Protein AF-A0A969GPF5-F1 (afdb_monomer_lite)

Structure (mmCIF, N/CA/C/O backbone):
data_AF-A0A969GPF5-F1
#
_entry.id   AF-A0A969GPF5-F1
#
loop_
_atom_site.group_PDB
_atom_site.id
_atom_site.type_symbol
_atom_site.label_atom_id
_atom_site.label_alt_id
_atom_site.label_comp_id
_atom_site.label_asym_id
_atom_site.label_entity_id
_atom_site.label_seq_id
_atom_site.pdbx_PDB_ins_code
_atom_site.Cartn_x
_atom_site.Cartn_y
_atom_site.Cartn_z
_atom_site.occupancy
_atom_site.B_iso_or_equiv
_atom_site.auth_seq_id
_atom_site.auth_comp_id
_atom_site.auth_asym_id
_atom_site.auth_atom_id
_atom_site.pdbx_PDB_model_num
ATOM 1 N N . MET A 1 1 ? 2.629 -4.998 2.693 1.00 91.50 1 MET A N 1
ATOM 2 C CA . MET A 1 1 ? 3.017 -3.727 2.027 1.00 91.50 1 MET A CA 1
ATOM 3 C C . MET A 1 1 ? 2.259 -2.588 2.692 1.00 91.50 1 MET A C 1
ATOM 5 O O . MET A 1 1 ? 1.110 -2.806 3.043 1.00 91.50 1 MET A O 1
ATOM 9 N N . THR A 1 2 ? 2.842 -1.399 2.857 1.00 94.94 2 THR A N 1
ATOM 10 C CA . THR A 1 2 ? 2.143 -0.256 3.476 1.00 94.94 2 THR A CA 1
ATOM 11 C C . THR A 1 2 ? 2.181 0.954 2.555 1.00 94.94 2 THR A C 1
ATOM 13 O O . THR A 1 2 ? 3.255 1.373 2.130 1.00 94.94 2 THR A O 1
ATOM 16 N N . LEU A 1 3 ? 1.011 1.522 2.271 1.00 93.25 3 LEU A N 1
ATOM 17 C CA . LEU A 1 3 ? 0.838 2.730 1.472 1.00 93.25 3 LEU A CA 1
ATOM 18 C C . LEU A 1 3 ? 0.403 3.872 2.388 1.00 93.25 3 LEU A C 1
ATOM 20 O O . LEU A 1 3 ? -0.536 3.717 3.166 1.00 93.25 3 LEU A O 1
ATOM 24 N N . LYS A 1 4 ? 1.073 5.021 2.287 1.00 92.94 4 LYS A N 1
ATOM 25 C CA . LYS A 1 4 ? 0.713 6.242 3.016 1.00 92.94 4 LYS A CA 1
ATOM 26 C C . LYS A 1 4 ? 0.394 7.343 2.022 1.00 92.94 4 LYS A C 1
ATOM 28 O O . LYS A 1 4 ? 1.148 7.538 1.070 1.00 92.94 4 LYS A O 1
ATOM 33 N N . ARG A 1 5 ? -0.697 8.068 2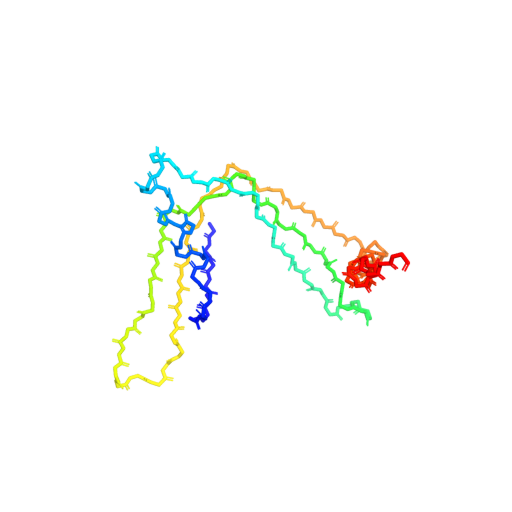.250 1.00 90.88 5 ARG A N 1
ATOM 34 C CA . ARG A 1 5 ? -1.066 9.230 1.435 1.00 90.88 5 ARG A CA 1
ATOM 35 C C . ARG A 1 5 ? -1.668 10.332 2.289 1.00 90.88 5 ARG A C 1
ATOM 37 O O . ARG A 1 5 ? -2.219 10.064 3.352 1.00 90.88 5 ARG A O 1
ATOM 44 N N . GLY A 1 6 ? -1.619 11.557 1.776 1.00 89.94 6 GLY A N 1
ATOM 45 C CA . GLY A 1 6 ? -2.409 12.648 2.330 1.00 89.94 6 GLY A CA 1
ATOM 46 C C . GLY A 1 6 ? -3.904 12.351 2.213 1.00 89.94 6 GLY A C 1
ATOM 47 O O . GLY A 1 6 ? -4.353 11.703 1.254 1.00 89.94 6 GLY A O 1
ATOM 48 N N . LEU A 1 7 ? -4.673 12.837 3.183 1.00 86.06 7 LEU A N 1
ATOM 49 C CA . LEU A 1 7 ? -6.123 12.809 3.118 1.00 86.06 7 LEU A CA 1
ATOM 50 C C . LEU A 1 7 ? -6.565 13.559 1.854 1.00 86.06 7 LEU A C 1
ATOM 52 O O . LEU A 1 7 ? -6.160 14.693 1.609 1.00 86.06 7 LEU A O 1
ATOM 56 N N . ALA A 1 8 ? -7.382 12.904 1.037 1.00 82.56 8 ALA A N 1
ATOM 57 C CA . ALA A 1 8 ? -7.947 13.490 -0.173 1.00 82.56 8 ALA A CA 1
ATOM 58 C C . ALA A 1 8 ? -9.456 13.256 -0.188 1.00 82.56 8 ALA A C 1
ATOM 60 O O . ALA A 1 8 ? -9.951 12.385 0.524 1.00 82.56 8 ALA A O 1
ATOM 61 N N . PHE A 1 9 ? -10.176 13.968 -1.055 1.00 80.75 9 PHE A N 1
ATOM 62 C CA . PHE A 1 9 ? -11.634 13.841 -1.180 1.00 80.75 9 PHE A CA 1
ATOM 63 C C . PHE A 1 9 ? -12.104 12.435 -1.596 1.00 80.75 9 PHE A C 1
ATOM 65 O O . PHE A 1 9 ? -13.259 12.073 -1.380 1.00 80.75 9 PHE A O 1
ATOM 72 N N . SER A 1 10 ? -11.217 11.621 -2.178 1.00 84.31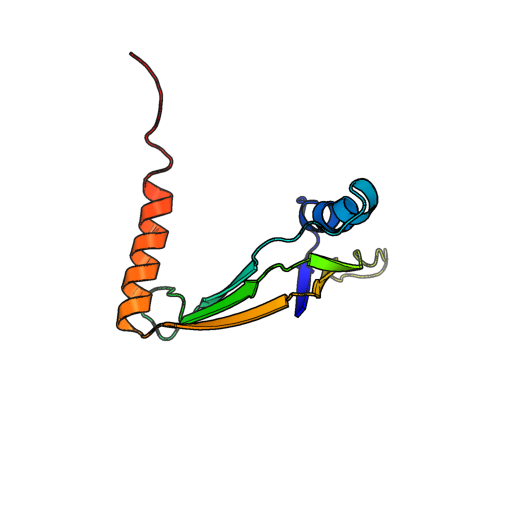 10 SER A N 1
ATOM 73 C CA . SER A 1 10 ? -11.519 10.228 -2.507 1.00 84.31 10 SER A CA 1
ATOM 74 C C . SER A 1 10 ? -11.521 9.344 -1.256 1.00 84.31 10 SER A C 1
ATOM 76 O O . SER A 1 10 ? -10.501 9.189 -0.580 1.00 84.31 10 SER A O 1
ATOM 78 N N . SER A 1 11 ? -12.662 8.696 -1.017 1.00 86.31 11 SER A N 1
ATOM 79 C CA . SER A 1 11 ? -12.879 7.666 0.011 1.00 86.31 11 SER A CA 1
ATOM 80 C C . SER A 1 11 ? -12.651 6.242 -0.509 1.00 86.31 11 SER A C 1
ATOM 82 O O . SER A 1 11 ? -13.056 5.272 0.120 1.00 86.31 11 SER A O 1
ATOM 84 N N . THR A 1 12 ? -12.024 6.085 -1.677 1.00 87.94 12 THR A N 1
ATOM 85 C CA . THR A 1 12 ? -11.916 4.775 -2.344 1.00 87.94 12 THR A CA 1
ATOM 86 C C . THR A 1 12 ? -11.131 3.759 -1.511 1.00 87.94 12 THR A C 1
ATOM 88 O O . THR A 1 12 ? -11.564 2.619 -1.389 1.00 87.94 12 THR A O 1
ATOM 91 N N . LEU A 1 13 ? -10.018 4.163 -0.884 1.00 85.94 13 LEU A N 1
ATOM 92 C CA . LEU A 1 13 ? -9.195 3.247 -0.081 1.00 85.94 13 LEU A CA 1
ATOM 93 C C . LEU A 1 13 ? -9.878 2.822 1.226 1.00 85.94 13 LEU A C 1
ATOM 95 O O . LEU A 1 13 ? -9.797 1.656 1.602 1.00 85.94 13 LEU A O 1
ATOM 99 N N . SER A 1 14 ? -10.581 3.740 1.898 1.00 87.69 14 SER A N 1
ATOM 100 C CA . SER A 1 14 ? -11.328 3.410 3.116 1.00 87.69 14 SER A CA 1
ATOM 101 C C . SER A 1 14 ? -12.540 2.533 2.808 1.00 87.69 14 SER A C 1
ATOM 103 O O . SER A 1 14 ? -12.775 1.556 3.511 1.00 87.69 14 SER A O 1
ATOM 105 N N . LYS A 1 15 ? -13.254 2.809 1.710 1.00 89.75 15 LYS A N 1
ATOM 106 C CA . LYS A 1 15 ? -14.340 1.950 1.217 1.00 89.75 15 LYS A CA 1
ATOM 107 C C . LYS A 1 15 ? -13.849 0.560 0.837 1.00 89.75 15 LYS A C 1
ATOM 109 O O . LYS A 1 15 ? -14.517 -0.412 1.153 1.00 89.75 15 LYS A O 1
ATOM 114 N N . TRP A 1 16 ? -12.686 0.453 0.196 1.00 90.00 16 TRP A N 1
ATOM 115 C CA . TRP A 1 16 ? -12.097 -0.846 -0.120 1.00 90.00 16 TRP A CA 1
ATOM 116 C C . TRP A 1 16 ? -11.830 -1.667 1.148 1.00 90.00 16 TRP A C 1
ATOM 118 O O . TRP A 1 16 ? -12.183 -2.841 1.191 1.00 90.00 16 TRP A O 1
ATOM 128 N N . PHE A 1 17 ? -11.287 -1.045 2.199 1.00 90.19 17 PHE A N 1
ATOM 129 C CA . PHE A 1 17 ? -11.123 -1.709 3.494 1.00 90.19 17 PHE A CA 1
ATOM 130 C C . PHE A 1 17 ? -12.463 -2.100 4.134 1.00 90.19 17 PHE A C 1
ATOM 132 O O . PHE A 1 17 ? -12.610 -3.219 4.612 1.00 90.19 17 PHE A O 1
ATOM 139 N N . MET A 1 18 ? -13.461 -1.216 4.101 1.00 89.00 18 MET A N 1
ATOM 140 C CA . MET A 1 18 ? -14.785 -1.478 4.681 1.00 89.00 18 MET A CA 1
ATOM 141 C C . MET A 1 18 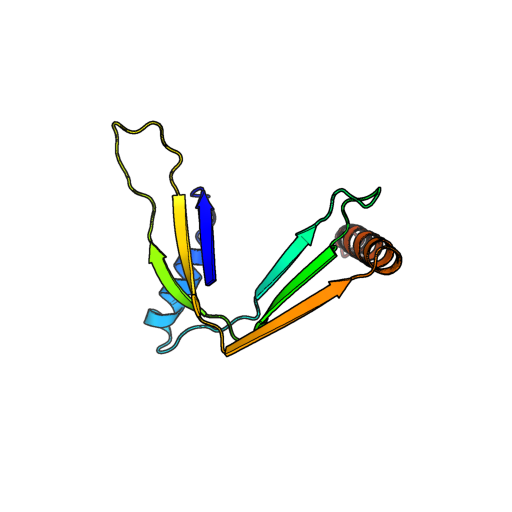? -15.592 -2.542 3.925 1.00 89.00 18 MET A C 1
ATOM 143 O O . MET A 1 18 ? -16.401 -3.232 4.538 1.00 89.00 18 MET A O 1
ATOM 147 N N . ALA A 1 19 ? -15.346 -2.722 2.625 1.00 85.62 19 ALA A N 1
ATOM 148 C CA . ALA A 1 19 ? -16.046 -3.710 1.808 1.00 85.62 19 ALA A CA 1
ATOM 149 C C . ALA A 1 19 ? -15.853 -5.155 2.308 1.00 85.62 19 ALA A C 1
ATOM 151 O O . ALA A 1 19 ? -16.717 -5.991 2.053 1.00 85.62 19 ALA A O 1
ATOM 152 N N . ASP A 1 20 ? -14.763 -5.449 3.027 1.00 74.44 20 ASP A N 1
ATOM 153 C CA . ASP A 1 20 ? -14.539 -6.745 3.688 1.00 74.44 20 ASP A CA 1
ATOM 154 C C . ASP A 1 20 ? -15.615 -7.038 4.747 1.00 74.44 20 ASP A C 1
ATOM 156 O O . ASP A 1 20 ? -16.251 -8.095 4.737 1.00 74.44 20 ASP A O 1
ATOM 160 N N . ALA A 1 21 ? -15.889 -6.051 5.606 1.00 68.38 21 ALA A N 1
ATOM 161 C CA . ALA A 1 21 ? -16.876 -6.163 6.676 1.00 68.38 21 ALA A CA 1
ATOM 162 C C . ALA A 1 21 ? -18.312 -6.316 6.145 1.00 68.38 21 ALA A C 1
ATOM 164 O O . ALA A 1 21 ? -19.136 -6.968 6.782 1.00 68.38 21 ALA A O 1
ATOM 165 N N . GLU A 1 22 ? -18.611 -5.731 4.982 1.00 74.19 22 GLU A N 1
ATOM 166 C CA . GLU A 1 22 ? -19.946 -5.772 4.375 1.00 74.19 22 GLU A CA 1
ATOM 167 C C . GLU A 1 22 ? -20.211 -7.062 3.581 1.00 74.19 22 GLU A C 1
ATOM 169 O O . GLU A 1 22 ? -21.347 -7.530 3.549 1.00 74.19 22 GLU A O 1
ATOM 174 N N . ASN A 1 23 ? -19.185 -7.656 2.959 1.00 73.81 23 ASN A N 1
ATOM 175 C CA . ASN A 1 23 ? -19.349 -8.782 2.026 1.00 73.81 23 ASN A CA 1
ATOM 176 C C . ASN A 1 23 ? -18.903 -10.144 2.584 1.00 73.81 23 ASN A C 1
ATOM 178 O O . ASN A 1 23 ? -18.975 -11.149 1.875 1.00 73.81 23 ASN A O 1
ATOM 182 N N . GLY A 1 24 ? -18.456 -10.203 3.843 1.00 71.94 24 GLY A N 1
ATOM 183 C CA . GLY A 1 24 ? -18.041 -11.452 4.491 1.00 71.94 24 GLY A CA 1
ATOM 184 C C . GLY A 1 24 ? -16.697 -11.995 3.993 1.00 71.94 24 GLY A C 1
ATOM 185 O O . GLY A 1 24 ? -16.445 -13.196 4.101 1.00 71.94 24 GLY A O 1
ATOM 186 N N . GLY A 1 25 ? -15.845 -11.132 3.434 1.00 75.94 25 GLY A N 1
ATOM 187 C CA . GLY A 1 25 ? -14.518 -11.498 2.953 1.00 75.94 25 GLY A CA 1
ATOM 188 C C . GLY A 1 25 ? -13.829 -10.389 2.158 1.00 75.94 25 GLY A C 1
ATOM 189 O O . GLY A 1 25 ? -14.475 -9.574 1.492 1.00 75.94 25 GLY A O 1
ATOM 190 N N . ALA A 1 26 ? -12.495 -10.372 2.221 1.00 80.88 26 ALA A N 1
ATOM 191 C CA . ALA A 1 26 ? -11.731 -9.216 1.780 1.00 80.88 26 ALA A CA 1
ATOM 192 C C . ALA A 1 26 ? -11.717 -9.140 0.255 1.00 80.88 26 ALA A C 1
ATOM 194 O O . ALA A 1 26 ? -11.240 -10.057 -0.419 1.00 80.88 26 ALA A O 1
ATOM 195 N N . ALA A 1 27 ? -12.218 -8.032 -0.295 1.00 88.19 27 ALA A N 1
ATOM 196 C CA . ALA A 1 27 ? -12.178 -7.788 -1.729 1.00 88.19 27 ALA A CA 1
ATOM 197 C C . ALA A 1 27 ? -10.716 -7.738 -2.198 1.00 88.19 27 ALA A C 1
ATOM 199 O O . ALA A 1 27 ? -9.967 -6.829 -1.828 1.00 88.19 27 ALA A O 1
ATOM 200 N N . LYS A 1 28 ? -10.304 -8.726 -2.996 1.00 92.12 28 LYS A N 1
ATOM 201 C CA . LYS A 1 28 ? -8.933 -8.843 -3.498 1.00 92.12 28 LYS A CA 1
ATOM 202 C C . LYS A 1 28 ? -8.808 -8.198 -4.876 1.00 92.12 28 LYS A C 1
ATOM 204 O O . LYS A 1 28 ? -9.591 -8.505 -5.771 1.00 92.12 28 LYS A O 1
ATOM 209 N N . TYR A 1 29 ? -7.790 -7.363 -5.063 1.00 91.94 29 TYR A N 1
ATOM 210 C CA . TYR A 1 29 ? -7.476 -6.737 -6.347 1.00 91.94 29 TYR A CA 1
ATOM 211 C C . TYR A 1 29 ? -5.992 -6.889 -6.693 1.00 91.94 29 TYR A C 1
ATOM 213 O O . TYR A 1 29 ? -5.143 -6.854 -5.799 1.00 91.94 29 TYR A O 1
ATOM 221 N N . PRO A 1 30 ? -5.639 -7.017 -7.983 1.00 94.25 30 PRO A N 1
ATOM 222 C CA . PRO A 1 30 ? -4.256 -6.859 -8.406 1.00 94.25 30 PRO A CA 1
ATOM 223 C C . PRO A 1 30 ? -3.823 -5.399 -8.214 1.00 94.25 30 PRO A C 1
ATOM 225 O O . PRO A 1 30 ? -4.512 -4.474 -8.647 1.00 94.25 30 PRO A O 1
ATOM 228 N N . VAL A 1 31 ? -2.670 -5.179 -7.581 1.00 94.38 31 VAL A N 1
ATOM 229 C CA . VAL A 1 31 ? -2.100 -3.837 -7.379 1.00 94.38 31 VAL A CA 1
ATOM 230 C C . VAL A 1 31 ? -0.750 -3.760 -8.068 1.00 94.38 31 VAL A C 1
ATOM 232 O O . VAL A 1 31 ? 0.117 -4.589 -7.826 1.00 94.38 31 VAL A O 1
ATOM 235 N N . THR A 1 32 ? -0.554 -2.743 -8.903 1.00 95.38 32 THR A N 1
ATOM 236 C CA . THR A 1 32 ? 0.728 -2.502 -9.573 1.00 95.38 32 THR A CA 1
ATOM 237 C C . THR A 1 32 ? 1.333 -1.194 -9.090 1.00 95.38 32 THR A C 1
ATOM 239 O O . THR A 1 32 ? 0.702 -0.142 -9.175 1.00 95.38 32 THR A O 1
ATOM 242 N N . ILE A 1 33 ? 2.569 -1.256 -8.601 1.00 93.75 33 ILE A N 1
ATOM 243 C CA . ILE A 1 33 ? 3.366 -0.083 -8.242 1.00 93.75 33 ILE A CA 1
ATOM 244 C C . ILE A 1 33 ? 4.399 0.124 -9.343 1.00 93.75 33 ILE A C 1
ATOM 246 O O . ILE A 1 33 ? 5.211 -0.758 -9.616 1.00 93.75 33 ILE A O 1
ATOM 250 N N . MET A 1 34 ? 4.369 1.298 -9.968 1.00 93.06 34 MET A N 1
ATOM 251 C CA . MET A 1 34 ? 5.289 1.664 -11.042 1.00 93.06 34 MET A CA 1
ATOM 252 C C . MET A 1 34 ? 6.371 2.590 -10.502 1.00 93.06 34 MET A C 1
ATOM 254 O O . MET A 1 34 ? 6.079 3.667 -9.981 1.00 93.06 34 MET A O 1
ATOM 258 N N . GLN A 1 35 ? 7.626 2.186 -10.653 1.00 90.00 35 GLN A N 1
ATOM 259 C CA . GLN A 1 35 ? 8.774 3.027 -10.360 1.00 90.00 35 GLN A CA 1
ATOM 260 C C . GLN A 1 35 ? 9.268 3.668 -11.653 1.00 90.00 35 GLN A C 1
ATOM 262 O O . GLN A 1 35 ? 9.721 2.980 -12.568 1.00 90.00 35 GLN A O 1
ATOM 267 N N . TYR A 1 36 ? 9.234 4.994 -11.696 1.00 87.94 36 TYR A N 1
ATOM 268 C CA . TYR A 1 36 ? 9.794 5.780 -12.789 1.00 87.94 36 TYR A CA 1
ATOM 269 C C . TYR A 1 36 ? 11.270 6.091 -12.536 1.00 87.94 36 TYR A C 1
ATOM 271 O O . TYR A 1 36 ? 11.707 6.182 -11.387 1.00 87.94 36 TYR A O 1
ATOM 279 N N . SER A 1 37 ? 12.038 6.255 -13.612 1.00 82.25 37 SER A N 1
ATOM 280 C CA . SER A 1 37 ? 13.442 6.665 -13.544 1.00 82.25 37 SER A CA 1
ATOM 281 C C . SER A 1 37 ? 13.661 7.967 -14.302 1.00 82.25 37 SER A C 1
ATOM 283 O O . SER A 1 37 ? 13.183 8.126 -15.422 1.00 82.25 37 SER A O 1
ATOM 285 N N . SER A 1 38 ? 14.427 8.877 -13.700 1.00 82.00 38 SER A N 1
ATOM 286 C CA . SER A 1 38 ? 14.900 10.108 -14.341 1.00 82.00 38 SER A CA 1
ATOM 287 C C . SER A 1 38 ? 16.106 9.888 -15.258 1.00 82.00 38 SER A C 1
ATOM 289 O O . SER A 1 38 ? 16.533 10.821 -15.929 1.00 82.00 38 SER A O 1
ATOM 291 N N . TYR A 1 39 ? 16.669 8.674 -15.295 1.00 76.31 39 TYR A N 1
ATOM 292 C CA . TYR A 1 39 ? 17.757 8.330 -16.215 1.00 76.31 39 TYR A CA 1
ATOM 293 C C . TYR A 1 39 ? 17.306 8.378 -17.682 1.00 76.31 39 TYR A C 1
ATOM 295 O O . TYR A 1 39 ? 18.111 8.613 -18.580 1.00 76.31 39 TYR A O 1
ATOM 303 N N . PHE A 1 40 ? 16.015 8.157 -17.933 1.00 68.94 40 PHE A N 1
ATOM 304 C CA . PHE A 1 40 ? 15.456 8.208 -19.273 1.00 68.94 40 PHE A CA 1
ATOM 305 C C . PHE A 1 40 ? 15.075 9.647 -19.645 1.00 68.94 40 PHE A C 1
ATOM 307 O O . PHE A 1 40 ? 14.561 10.380 -18.800 1.00 68.94 40 PHE A O 1
ATOM 314 N N . PRO A 1 41 ? 15.281 10.060 -20.911 1.00 66.56 41 PRO A N 1
ATOM 315 C CA . PRO A 1 41 ? 14.963 11.417 -21.368 1.00 66.56 41 PRO A CA 1
ATOM 316 C C . PRO A 1 41 ? 13.462 11.744 -21.290 1.00 66.56 41 PRO A C 1
ATOM 318 O O . PRO A 1 41 ? 13.075 12.909 -21.283 1.00 66.56 41 PRO A O 1
ATOM 321 N N . THR A 1 42 ? 12.615 10.720 -21.204 1.00 70.62 42 THR A N 1
ATOM 322 C CA . THR A 1 42 ? 11.181 10.821 -20.922 1.00 70.62 42 THR A CA 1
ATOM 323 C C . THR A 1 42 ? 10.875 10.102 -19.616 1.00 70.62 42 THR A C 1
ATOM 325 O O . THR A 1 42 ? 11.531 9.106 -19.315 1.00 70.62 42 THR A O 1
ATOM 328 N N . LEU A 1 43 ? 9.842 10.534 -18.884 1.00 72.88 43 LEU A N 1
ATOM 329 C CA . LEU A 1 43 ? 9.370 9.847 -17.680 1.00 72.88 43 LEU A CA 1
ATOM 330 C C . LEU A 1 43 ? 8.882 8.430 -18.038 1.00 72.88 43 LEU A C 1
ATOM 332 O O . LEU A 1 43 ? 7.726 8.230 -18.401 1.00 72.88 43 LEU A O 1
ATOM 336 N N . ALA A 1 44 ? 9.788 7.458 -17.972 1.00 80.19 44 ALA A N 1
ATOM 337 C CA . ALA A 1 44 ? 9.540 6.078 -18.351 1.00 80.19 44 ALA A CA 1
ATOM 338 C C . ALA A 1 44 ? 9.594 5.162 -17.121 1.00 80.19 44 ALA A C 1
ATOM 340 O O . ALA A 1 44 ? 10.440 5.359 -16.234 1.00 80.19 44 ALA A O 1
ATOM 341 N N . PRO A 1 45 ? 8.686 4.175 -17.034 1.00 83.62 45 PRO A N 1
ATOM 342 C CA . PRO A 1 45 ? 8.719 3.197 -15.964 1.00 83.62 45 PRO A CA 1
ATOM 343 C C . PRO A 1 45 ? 9.955 2.306 -16.125 1.00 83.62 45 PRO A C 1
ATOM 345 O O . PRO A 1 45 ? 10.225 1.779 -17.200 1.00 83.62 45 PRO A O 1
ATOM 348 N N . ALA A 1 46 ? 10.717 2.161 -15.046 1.00 87.06 46 ALA A N 1
ATOM 349 C CA . ALA A 1 46 ? 11.905 1.315 -14.981 1.00 87.06 46 ALA A CA 1
ATOM 350 C C . ALA A 1 46 ? 11.606 -0.038 -14.328 1.00 87.06 46 ALA A C 1
ATOM 352 O O . ALA A 1 46 ? 12.241 -1.042 -14.650 1.00 87.06 46 ALA A O 1
ATOM 353 N N . ARG A 1 47 ? 10.666 -0.061 -13.375 1.00 89.81 47 ARG A N 1
ATOM 354 C CA . ARG A 1 47 ? 10.260 -1.276 -12.665 1.00 89.81 47 ARG A CA 1
ATOM 355 C C . ARG A 1 47 ? 8.778 -1.271 -12.345 1.00 89.81 47 ARG A C 1
ATOM 357 O O . ARG A 1 47 ? 8.213 -0.223 -12.029 1.00 89.81 47 ARG A O 1
ATOM 364 N N . PHE A 1 48 ? 8.203 -2.461 -12.347 1.00 93.06 48 PHE A N 1
ATOM 365 C CA . PHE A 1 48 ? 6.847 -2.732 -11.910 1.00 93.06 48 PHE A CA 1
ATOM 366 C C . PHE A 1 48 ? 6.884 -3.747 -10.772 1.00 93.06 48 PHE A C 1
ATOM 368 O O . PHE A 1 48 ? 7.595 -4.749 -10.838 1.00 93.06 48 PHE A O 1
ATOM 375 N N . TYR A 1 49 ? 6.115 -3.475 -9.723 1.00 95.62 49 TYR A N 1
ATOM 376 C CA . TYR A 1 49 ? 5.875 -4.403 -8.626 1.00 95.62 49 TYR A CA 1
ATOM 377 C C . TYR A 1 49 ? 4.397 -4.777 -8.660 1.00 95.62 49 TYR A C 1
ATOM 379 O O . TYR A 1 49 ? 3.542 -3.932 -8.384 1.00 95.62 49 TYR A O 1
ATOM 387 N N . HIS A 1 50 ? 4.101 -6.021 -9.014 1.00 96.44 50 HIS A N 1
ATOM 388 C CA . HIS A 1 50 ? 2.746 -6.548 -9.101 1.00 96.44 50 HIS A CA 1
ATOM 389 C C . HIS A 1 50 ? 2.438 -7.365 -7.849 1.00 96.44 50 HIS A C 1
ATOM 391 O O . HIS A 1 50 ? 3.048 -8.403 -7.602 1.00 96.44 50 HIS A O 1
ATOM 397 N N . LEU A 1 51 ? 1.491 -6.877 -7.054 1.00 97.00 51 LEU A N 1
ATOM 398 C CA . LEU A 1 51 ? 0.931 -7.578 -5.909 1.00 97.00 51 LEU A CA 1
ATOM 399 C C . LEU A 1 51 ? -0.306 -8.339 -6.380 1.00 97.00 51 LEU A C 1
ATOM 401 O O . LEU A 1 51 ? -1.335 -7.731 -6.696 1.00 97.00 51 LEU A O 1
ATOM 405 N N . ASN A 1 52 ? -0.197 -9.661 -6.436 1.00 96.19 52 ASN A N 1
ATOM 406 C CA . ASN A 1 52 ? -1.293 -10.524 -6.853 1.00 96.19 52 ASN A CA 1
ATOM 407 C C . ASN A 1 52 ? -2.260 -10.736 -5.689 1.00 96.19 52 ASN A C 1
ATOM 409 O O . ASN A 1 52 ? -1.834 -11.005 -4.562 1.00 96.19 52 ASN A O 1
ATOM 413 N N . ASN A 1 53 ? -3.563 -10.632 -5.972 1.00 94.00 53 ASN A N 1
ATOM 414 C CA . ASN A 1 53 ? -4.623 -10.830 -4.982 1.00 94.00 53 ASN A CA 1
ATOM 415 C C . ASN A 1 53 ? -4.425 -9.983 -3.712 1.00 94.00 53 ASN A C 1
ATOM 417 O O . ASN A 1 53 ? -4.611 -10.470 -2.598 1.00 94.00 53 ASN A O 1
ATOM 421 N N . ALA A 1 54 ? -4.025 -8.720 -3.867 1.00 95.12 54 ALA A N 1
ATOM 422 C CA . ALA A 1 54 ? -3.806 -7.844 -2.731 1.00 95.12 54 ALA A CA 1
ATOM 423 C C . ALA A 1 54 ? -5.135 -7.453 -2.076 1.00 95.12 54 ALA A C 1
ATOM 425 O O . ALA A 1 54 ? -6.126 -7.204 -2.761 1.00 95.12 54 ALA A O 1
ATOM 426 N N . PHE A 1 55 ? -5.150 -7.361 -0.752 1.00 94.56 55 PHE A N 1
ATOM 427 C CA . PHE A 1 55 ? -6.301 -6.900 0.016 1.00 94.56 55 PHE A CA 1
ATOM 428 C C . PHE A 1 55 ? -5.851 -6.155 1.275 1.00 94.56 55 PHE A C 1
ATOM 430 O O . PHE A 1 55 ? -4.766 -6.420 1.809 1.00 94.56 55 PHE A O 1
ATOM 437 N N . PRO A 1 56 ? -6.650 -5.189 1.748 1.00 94.31 56 PRO A N 1
ATOM 438 C CA . PRO A 1 56 ? -6.300 -4.402 2.909 1.00 94.31 56 PRO A CA 1
ATOM 439 C C . PRO A 1 56 ? -6.527 -5.215 4.181 1.00 94.31 56 PRO A C 1
ATOM 441 O O . PRO A 1 56 ? -7.567 -5.835 4.361 1.00 94.31 56 PRO A O 1
ATOM 444 N N . VAL A 1 57 ? -5.541 -5.194 5.072 1.00 93.94 57 VAL A N 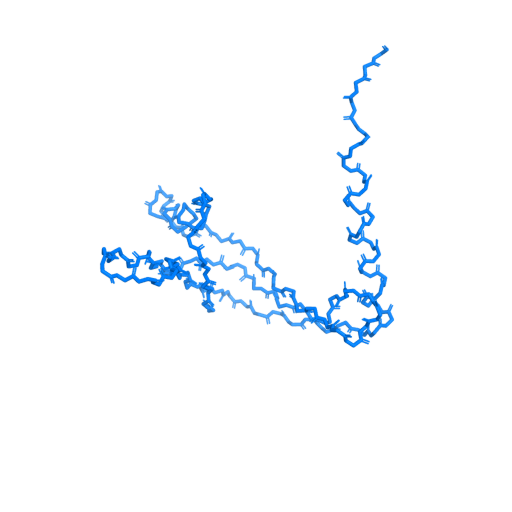1
ATOM 445 C CA . VAL A 1 57 ? -5.609 -5.852 6.388 1.00 93.94 57 VAL A CA 1
ATOM 446 C C . VAL A 1 57 ? -5.744 -4.851 7.525 1.00 93.94 57 VAL A C 1
ATOM 448 O O . VAL A 1 57 ? -6.146 -5.210 8.628 1.00 93.94 57 VAL A O 1
ATOM 451 N N . LYS A 1 58 ? -5.411 -3.582 7.267 1.00 93.56 58 LYS A N 1
ATOM 452 C CA . LYS A 1 58 ? -5.543 -2.504 8.241 1.00 93.56 58 LYS A CA 1
ATOM 453 C C . LYS A 1 58 ? -5.607 -1.150 7.551 1.00 93.56 58 LYS A C 1
ATOM 455 O O . LYS A 1 58 ? -4.833 -0.873 6.634 1.00 93.56 58 LYS A O 1
ATOM 460 N N . TRP A 1 59 ? -6.487 -0.291 8.050 1.00 93.00 59 TRP A N 1
ATOM 461 C CA . TRP A 1 59 ? -6.558 1.117 7.682 1.00 93.00 59 TRP A CA 1
ATOM 462 C C . TRP A 1 59 ? -6.423 1.986 8.933 1.00 93.00 59 TRP A C 1
ATOM 464 O O . TRP A 1 59 ? -7.106 1.764 9.932 1.00 93.00 59 TRP A O 1
ATOM 474 N N . THR A 1 60 ? -5.543 2.980 8.865 1.00 92.62 60 THR A N 1
ATOM 475 C CA . THR A 1 60 ? -5.369 4.004 9.896 1.00 92.62 60 THR A CA 1
ATOM 476 C C . THR A 1 60 ? -5.736 5.349 9.287 1.00 92.62 60 THR A C 1
ATOM 478 O O . THR A 1 60 ? -5.069 5.810 8.355 1.00 92.62 60 THR A O 1
ATOM 481 N N . GLY A 1 61 ? -6.798 5.963 9.808 1.00 89.94 61 GLY A N 1
ATOM 482 C CA . GLY A 1 61 ? -7.221 7.304 9.417 1.00 89.94 61 GLY A CA 1
ATOM 483 C C . GLY A 1 61 ? -6.261 8.402 9.891 1.00 89.94 61 GLY A C 1
ATOM 484 O O . GLY A 1 61 ? -5.324 8.129 10.646 1.00 89.94 61 GLY A O 1
ATOM 485 N N . PRO A 1 62 ? -6.489 9.650 9.458 1.00 87.75 62 PRO A N 1
ATOM 486 C CA . PRO A 1 62 ? -5.680 10.781 9.882 1.00 87.75 62 PRO A CA 1
ATOM 487 C C . PRO A 1 62 ? -5.859 11.079 11.369 1.00 87.75 62 PRO A C 1
ATOM 489 O O . PRO A 1 62 ? -6.974 11.056 11.892 1.00 87.75 62 PRO A O 1
ATOM 492 N N . THR A 1 63 ? -4.762 11.432 12.034 1.00 87.94 63 THR A N 1
ATOM 493 C CA . THR A 1 63 ? -4.825 12.071 13.350 1.00 87.94 63 THR A CA 1
ATOM 494 C C . THR A 1 63 ? -5.441 13.456 13.182 1.00 87.94 63 THR A C 1
ATOM 496 O O . THR A 1 63 ? -4.939 14.269 12.407 1.00 87.94 63 THR A O 1
ATOM 499 N N . LEU A 1 64 ? -6.538 13.712 13.892 1.00 86.50 64 LEU A N 1
ATOM 500 C CA . LEU A 1 64 ? -7.194 15.014 13.919 1.00 86.50 64 LEU A CA 1
ATOM 501 C C . LEU A 1 64 ? -6.767 15.738 15.192 1.00 86.50 64 LEU A C 1
ATOM 503 O O . LEU A 1 64 ? -7.249 15.430 16.279 1.00 86.50 64 LEU A O 1
ATOM 507 N N . ASP A 1 65 ? -5.838 16.672 15.031 1.00 88.50 65 ASP A N 1
ATOM 508 C CA . ASP A 1 65 ? -5.312 17.513 16.098 1.00 88.50 65 ASP A CA 1
ATOM 509 C C . ASP A 1 65 ? -5.402 18.978 15.655 1.00 88.50 65 ASP A C 1
ATOM 511 O O . ASP A 1 65 ? -4.866 19.350 14.609 1.00 88.50 65 ASP A O 1
ATOM 515 N N . VAL A 1 66 ? -6.127 19.779 16.440 1.00 87.31 66 VAL A N 1
ATOM 516 C CA . VAL A 1 66 ? -6.380 21.208 16.195 1.00 87.31 66 VAL A CA 1
ATOM 517 C C . VAL A 1 66 ? -5.107 22.042 16.313 1.00 87.31 66 VAL A C 1
ATOM 519 O O . VAL A 1 66 ? -4.984 23.049 15.618 1.00 87.31 66 VAL A O 1
ATOM 522 N N . ASP A 1 67 ? -4.159 21.610 17.142 1.00 90.38 67 ASP A N 1
ATOM 523 C CA . ASP A 1 67 ? -2.939 22.363 17.429 1.00 90.38 67 ASP A CA 1
ATOM 524 C C . ASP A 1 67 ? -1.783 21.984 16.485 1.00 90.38 67 ASP A C 1
ATOM 526 O O . ASP A 1 67 ? -0.712 22.595 16.517 1.00 90.38 67 ASP A O 1
ATOM 530 N N . SER A 1 68 ? -1.979 20.991 15.606 1.00 85.19 68 SER A N 1
ATOM 531 C CA . SER A 1 68 ? -0.947 20.534 14.673 1.00 85.19 68 SER A CA 1
ATOM 532 C C . SER A 1 68 ? -1.012 21.269 13.329 1.00 85.19 68 SER A C 1
ATOM 534 O O . SER A 1 68 ? -2.068 21.410 12.718 1.00 85.19 68 SER A O 1
ATOM 536 N N . THR A 1 69 ? 0.152 21.638 12.792 1.00 85.31 69 THR A N 1
ATOM 537 C CA . THR A 1 69 ? 0.312 22.147 11.415 1.00 85.31 69 THR A CA 1
ATOM 538 C C . THR A 1 69 ? 0.640 21.039 10.407 1.00 85.31 69 THR A C 1
ATOM 540 O O . THR A 1 69 ? 1.071 21.307 9.283 1.00 85.31 69 THR A O 1
ATOM 543 N N . SER A 1 70 ? 0.485 19.776 10.811 1.00 85.75 70 SER A N 1
ATOM 544 C CA . SER A 1 70 ? 0.879 18.622 10.009 1.00 85.75 70 SER A CA 1
ATOM 545 C C . SER A 1 70 ? -0.160 18.281 8.938 1.00 85.75 70 SER A C 1
ATOM 547 O O . SER A 1 70 ? -1.358 18.517 9.092 1.00 85.75 70 SER A O 1
ATOM 549 N N . VAL A 1 71 ? 0.301 17.711 7.821 1.00 87.75 71 VAL A N 1
ATOM 550 C CA . VAL A 1 71 ? -0.605 17.208 6.782 1.00 87.75 71 VAL A CA 1
ATOM 551 C C . VAL A 1 71 ? -1.312 15.966 7.316 1.00 87.75 71 VAL A C 1
ATOM 553 O O . VAL A 1 71 ? -0.657 15.012 7.733 1.00 87.75 71 VAL A O 1
ATOM 556 N N . ALA A 1 72 ? -2.643 15.954 7.251 1.00 89.69 72 ALA A N 1
ATOM 557 C CA . ALA A 1 72 ? -3.447 14.784 7.574 1.00 89.69 72 ALA A CA 1
ATOM 558 C C . ALA A 1 72 ? -3.076 13.616 6.645 1.00 89.69 72 ALA A C 1
ATOM 560 O O . ALA A 1 72 ? -3.228 13.715 5.427 1.00 89.69 72 ALA A O 1
ATOM 561 N N . MET A 1 73 ? -2.592 12.514 7.217 1.00 91.50 73 MET A N 1
ATOM 562 C CA . MET A 1 73 ? -2.133 11.334 6.480 1.00 91.50 73 MET A CA 1
ATOM 563 C C . MET A 1 73 ? -2.981 10.121 6.836 1.00 91.50 73 MET A C 1
ATOM 565 O O . MET A 1 73 ? -3.220 9.862 8.009 1.00 91.50 73 MET A O 1
ATOM 569 N N . GLU A 1 74 ? -3.360 9.332 5.839 1.00 92.38 74 GLU A N 1
ATOM 570 C CA . GLU A 1 74 ? -3.902 7.992 6.044 1.00 92.38 74 G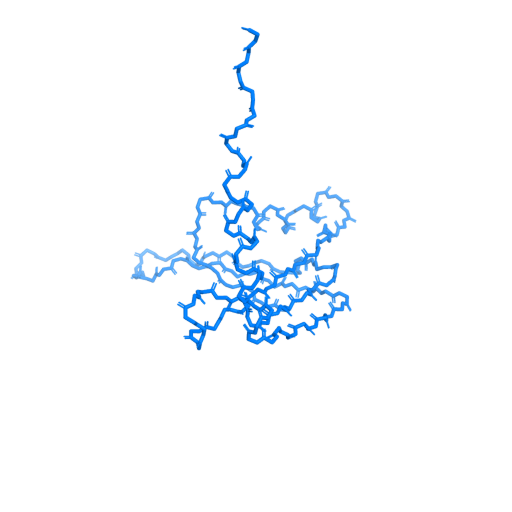LU A CA 1
ATOM 571 C C . GLU A 1 74 ? -2.881 6.920 5.647 1.00 92.38 74 GLU A C 1
ATOM 573 O O . GLU A 1 74 ? -2.005 7.135 4.800 1.00 92.38 74 GLU A O 1
ATOM 578 N N . SER A 1 75 ? -3.001 5.748 6.269 1.00 93.75 75 SER A N 1
ATOM 579 C CA . SER A 1 75 ? -2.149 4.589 6.014 1.00 93.75 75 SER A CA 1
ATOM 580 C C . SER A 1 75 ? -2.999 3.353 5.754 1.00 93.75 75 SER A C 1
ATOM 582 O O . SER A 1 75 ? -3.879 3.027 6.547 1.00 93.75 75 SER A O 1
ATOM 584 N N . LEU A 1 76 ? -2.695 2.637 4.673 1.00 93.94 76 LEU A N 1
ATOM 585 C CA . LEU A 1 76 ? -3.322 1.372 4.306 1.00 93.94 76 LEU A CA 1
ATOM 586 C C . LEU A 1 76 ? -2.260 0.270 4.270 1.00 93.94 76 LEU A C 1
ATOM 588 O O . LEU A 1 76 ? -1.272 0.367 3.540 1.00 93.94 76 LEU A O 1
ATOM 592 N N . GLU A 1 77 ? -2.455 -0.776 5.062 1.00 95.50 77 GLU A N 1
ATOM 593 C CA . GLU A 1 77 ? -1.615 -1.971 5.048 1.00 95.50 77 GLU A CA 1
ATOM 594 C C . GLU A 1 77 ? -2.294 -3.050 4.201 1.00 95.50 77 GLU A C 1
ATOM 596 O O . GLU A 1 77 ? -3.464 -3.373 4.407 1.00 95.50 77 GLU A O 1
ATOM 601 N N . LEU A 1 78 ? -1.548 -3.596 3.243 1.00 95.38 78 LEU A N 1
ATOM 602 C CA . LEU A 1 78 ? -1.986 -4.623 2.305 1.00 95.38 78 LEU A CA 1
ATOM 603 C C . LEU A 1 78 ? -1.256 -5.941 2.576 1.00 95.38 78 LEU A C 1
ATOM 605 O O . LEU A 1 78 ? -0.018 -5.961 2.656 1.00 95.38 78 LEU A O 1
ATOM 609 N N . ALA A 1 79 ? -2.020 -7.028 2.627 1.00 95.88 79 ALA A N 1
ATOM 610 C CA . ALA A 1 79 ? -1.527 -8.380 2.391 1.00 95.88 79 ALA A CA 1
ATOM 611 C C . ALA A 1 79 ? -1.730 -8.742 0.915 1.00 95.88 79 ALA A C 1
ATOM 613 O O . ALA A 1 79 ? -2.552 -8.140 0.227 1.00 95.88 79 ALA A O 1
ATOM 614 N N . PHE A 1 80 ? -0.941 -9.685 0.418 1.00 96.44 80 PHE A N 1
ATOM 615 C CA . PHE A 1 80 ? -0.998 -10.175 -0.955 1.00 96.44 80 PHE A CA 1
ATOM 616 C C . PHE A 1 80 ? -0.480 -11.609 -0.984 1.00 96.44 80 PHE A C 1
ATOM 618 O O . PHE A 1 80 ? 0.293 -12.001 -0.107 1.00 96.44 80 PHE A O 1
ATOM 625 N N . ASP A 1 81 ? -0.916 -12.373 -1.979 1.00 96.19 81 ASP A N 1
ATOM 626 C CA . ASP A 1 81 ? -0.556 -13.787 -2.083 1.00 96.19 81 ASP A CA 1
ATOM 627 C C . ASP A 1 81 ? 0.866 -13.940 -2.653 1.00 96.19 81 ASP A C 1
ATOM 629 O O . ASP A 1 81 ? 1.638 -14.775 -2.188 1.00 96.19 81 ASP A O 1
ATOM 633 N N . ASP A 1 82 ? 1.220 -13.111 -3.640 1.00 95.88 82 ASP A N 1
ATOM 634 C CA . ASP A 1 82 ? 2.509 -13.166 -4.333 1.00 95.88 82 ASP A CA 1
ATOM 635 C C . ASP A 1 82 ? 2.962 -11.781 -4.834 1.00 95.88 82 ASP A C 1
ATOM 637 O O . ASP A 1 82 ? 2.141 -10.879 -5.044 1.00 95.88 82 ASP A O 1
ATOM 641 N N . LEU A 1 83 ? 4.277 -11.623 -5.017 1.00 96.69 83 LEU A N 1
ATOM 642 C CA . LEU A 1 83 ? 4.925 -10.426 -5.551 1.00 96.69 83 LEU A CA 1
ATOM 643 C C . LEU A 1 83 ? 5.737 -10.787 -6.799 1.00 96.69 83 LEU A C 1
ATOM 645 O O . LEU A 1 83 ? 6.804 -11.392 -6.699 1.00 96.69 83 LEU A O 1
ATOM 649 N N . ALA A 1 84 ? 5.295 -10.298 -7.956 1.00 96.19 84 ALA A N 1
ATOM 650 C CA . ALA A 1 84 ? 6.075 -10.346 -9.187 1.00 96.19 84 ALA A CA 1
ATOM 651 C C . ALA A 1 84 ? 6.772 -9.001 -9.431 1.00 96.19 84 ALA A C 1
ATOM 653 O O . ALA A 1 84 ? 6.167 -7.934 -9.290 1.00 96.19 84 ALA A O 1
ATOM 654 N N . ILE A 1 85 ? 8.054 -9.048 -9.797 1.00 94.94 85 ILE A N 1
ATOM 655 C CA . ILE A 1 85 ? 8.859 -7.860 -10.094 1.00 94.94 85 ILE A CA 1
ATOM 656 C C . ILE A 1 85 ? 9.296 -7.929 -11.549 1.00 94.94 85 ILE A C 1
ATOM 658 O O . ILE A 1 85 ? 10.031 -8.835 -11.939 1.00 94.94 85 ILE A O 1
ATOM 662 N N . GLU A 1 86 ? 8.888 -6.938 -12.329 1.00 92.19 86 GLU A N 1
ATOM 663 C CA . GLU A 1 86 ? 9.307 -6.775 -13.714 1.00 92.19 86 GLU A CA 1
ATOM 664 C C . GLU A 1 86 ? 10.265 -5.586 -13.805 1.00 92.19 86 GLU A C 1
ATOM 666 O O . GLU A 1 86 ? 9.976 -4.490 -13.316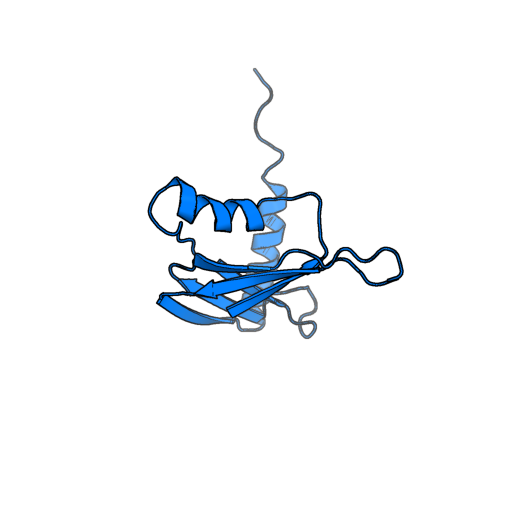 1.00 92.19 86 GLU A O 1
ATOM 671 N N . THR A 1 87 ? 11.439 -5.803 -14.398 1.00 87.94 87 THR A N 1
ATOM 672 C CA . THR A 1 87 ? 12.387 -4.727 -14.704 1.00 87.94 87 THR A CA 1
ATOM 673 C C . THR A 1 87 ? 12.398 -4.504 -16.198 1.00 87.94 87 THR A C 1
ATOM 675 O O . THR A 1 87 ? 12.587 -5.446 -16.960 1.00 87.94 87 THR A O 1
ATOM 678 N N . VAL A 1 88 ? 12.247 -3.248 -16.594 1.00 80.88 88 VAL A N 1
ATOM 679 C CA . VAL A 1 88 ? 12.187 -2.859 -17.995 1.00 80.88 88 VAL A CA 1
ATOM 680 C C . VAL A 1 88 ? 13.529 -2.276 -18.413 1.00 80.88 88 VAL A C 1
ATOM 682 O O . VAL A 1 88 ? 14.099 -1.424 -17.721 1.00 80.88 88 VAL A O 1
ATOM 685 N N . LEU A 1 89 ? 14.053 -2.740 -19.549 1.00 73.44 89 LEU A N 1
ATOM 686 C CA . LEU A 1 89 ? 15.270 -2.179 -20.124 1.00 73.44 89 LEU A CA 1
ATOM 687 C C . LEU A 1 89 ? 14.995 -0.787 -20.706 1.00 73.44 89 LEU A C 1
ATOM 689 O O . LEU A 1 89 ? 13.888 -0.469 -21.132 1.00 73.44 89 LEU A O 1
ATOM 693 N N . ALA A 1 90 ? 16.028 0.052 -20.769 1.00 65.75 90 ALA A N 1
ATOM 694 C CA . ALA A 1 90 ? 15.925 1.450 -21.200 1.00 65.75 90 ALA A CA 1
ATOM 695 C C . ALA A 1 90 ? 15.142 1.668 -22.507 1.00 65.75 90 ALA A C 1
ATOM 697 O O . ALA A 1 90 ? 14.342 2.595 -22.626 1.00 65.75 90 ALA A O 1
ATOM 698 N N . THR A 1 91 ? 15.377 0.796 -23.484 1.00 63.00 91 THR A N 1
ATOM 699 C CA . THR A 1 91 ? 14.752 0.826 -24.810 1.00 63.00 91 THR A CA 1
ATOM 700 C C . THR A 1 91 ? 13.274 0.446 -24.783 1.00 63.00 91 THR A C 1
ATOM 702 O O . THR A 1 91 ? 12.485 1.004 -25.539 1.00 63.00 91 THR A O 1
ATOM 705 N N . GLU A 1 92 ? 12.881 -0.463 -23.894 1.00 65.94 92 GLU A N 1
ATOM 706 C CA . GLU A 1 92 ? 11.499 -0.925 -23.737 1.00 65.94 92 GLU A CA 1
ATOM 707 C C . GLU A 1 92 ? 10.676 0.072 -22.908 1.00 65.94 92 GLU A C 1
ATOM 709 O O . GLU A 1 92 ? 9.512 0.329 -23.210 1.00 65.94 92 GLU A O 1
ATOM 714 N N . GLY A 1 93 ? 11.304 0.722 -21.922 1.00 62.94 93 GLY A N 1
ATOM 715 C CA . GLY A 1 93 ? 10.663 1.736 -21.082 1.00 62.94 93 GLY A CA 1
ATOM 716 C C . GLY A 1 93 ? 10.183 2.941 -21.890 1.00 62.94 93 GLY A C 1
ATOM 717 O O . GLY A 1 93 ? 9.100 3.468 -21.631 1.00 62.94 93 GLY A O 1
ATOM 718 N N . LEU A 1 94 ? 10.945 3.336 -22.917 1.00 64.06 94 LEU A N 1
ATOM 719 C CA . LEU A 1 94 ? 10.555 4.400 -23.844 1.00 64.06 94 LEU A CA 1
ATOM 720 C C . LEU A 1 94 ? 9.309 4.014 -24.659 1.00 64.06 94 LEU A C 1
ATOM 722 O O . LEU A 1 94 ? 8.387 4.821 -24.785 1.00 64.06 94 LEU A O 1
ATOM 726 N N . ALA A 1 95 ? 9.247 2.773 -25.151 1.00 68.38 95 ALA A N 1
ATOM 727 C CA . ALA A 1 95 ? 8.097 2.268 -25.900 1.00 68.38 95 ALA A CA 1
ATOM 728 C C . ALA A 1 95 ? 6.833 2.190 -25.023 1.00 68.38 95 ALA A C 1
ATOM 730 O O . ALA A 1 95 ? 5.757 2.616 -25.444 1.00 68.38 95 ALA A O 1
ATOM 731 N N . ILE A 1 96 ? 6.958 1.726 -23.774 1.00 68.44 96 ILE A N 1
ATOM 732 C CA . ILE A 1 96 ? 5.841 1.668 -22.817 1.00 68.44 96 ILE A CA 1
ATOM 733 C C . ILE A 1 96 ? 5.346 3.076 -22.456 1.00 68.44 96 ILE A C 1
ATOM 735 O O . ILE A 1 96 ? 4.137 3.310 -22.436 1.00 68.44 96 ILE A O 1
ATOM 739 N N . ALA A 1 97 ? 6.249 4.035 -22.223 1.00 65.62 97 ALA A N 1
ATOM 740 C CA . ALA A 1 97 ? 5.876 5.423 -21.937 1.00 65.62 97 ALA A CA 1
ATOM 741 C C . ALA A 1 97 ? 5.094 6.063 -23.098 1.00 65.62 97 ALA A C 1
ATOM 743 O O . ALA A 1 97 ? 4.091 6.744 -22.876 1.00 65.62 97 ALA A O 1
ATOM 744 N N . GLN A 1 98 ? 5.506 5.798 -24.341 1.00 65.56 98 GLN A N 1
ATOM 745 C CA . GLN A 1 98 ? 4.804 6.265 -25.539 1.00 65.56 98 GLN A CA 1
ATOM 746 C C . GLN A 1 98 ? 3.427 5.601 -25.707 1.00 65.56 98 GLN A C 1
ATOM 748 O O . GLN A 1 98 ? 2.462 6.288 -26.044 1.00 65.56 98 GLN A O 1
ATOM 753 N N . MET A 1 99 ? 3.297 4.300 -25.419 1.00 67.31 99 MET A N 1
ATOM 754 C CA . MET A 1 99 ? 1.999 3.610 -25.447 1.00 67.31 99 MET A CA 1
ATOM 755 C C . MET A 1 99 ? 1.038 4.119 -24.363 1.00 67.31 99 MET A C 1
ATOM 757 O O . MET A 1 99 ? -0.137 4.352 -24.652 1.00 67.31 99 MET A O 1
ATOM 761 N N . ALA A 1 100 ? 1.524 4.359 -23.141 1.00 63.19 100 ALA A N 1
ATOM 762 C CA . ALA A 1 100 ? 0.722 4.921 -22.053 1.00 63.19 100 ALA A CA 1
ATOM 763 C C . ALA A 1 100 ? 0.240 6.349 -22.372 1.00 63.19 100 ALA A C 1
ATOM 765 O O . ALA A 1 100 ? -0.934 6.666 -22.170 1.00 63.19 100 ALA A O 1
ATOM 766 N N . ALA A 1 101 ? 1.108 7.192 -22.944 1.00 59.31 101 ALA A N 1
ATOM 767 C CA . ALA A 1 101 ? 0.733 8.528 -23.410 1.00 59.31 101 ALA A CA 1
ATOM 768 C C . ALA A 1 101 ? -0.300 8.482 -24.556 1.00 59.31 101 ALA A C 1
ATOM 770 O O . ALA A 1 101 ? -1.213 9.307 -24.605 1.00 59.31 101 ALA A O 1
ATOM 771 N N . GLY A 1 102 ? -0.205 7.491 -25.449 1.00 51.59 102 GLY A N 1
ATOM 772 C CA . GLY A 1 102 ? -1.152 7.287 -26.550 1.00 51.59 102 GLY A CA 1
ATOM 773 C C . GLY A 1 102 ? -2.545 6.812 -26.114 1.00 51.59 102 GLY A C 1
ATOM 774 O O . GLY A 1 102 ? -3.535 7.155 -26.762 1.00 51.59 102 GLY A O 1
ATOM 775 N N . PHE A 1 103 ? -2.658 6.072 -25.005 1.00 47.62 103 PHE A N 1
ATOM 776 C CA . PHE A 1 103 ? -3.952 5.603 -24.489 1.00 47.62 103 PHE A CA 1
ATOM 777 C C . PHE A 1 103 ? -4.801 6.748 -23.907 1.00 47.62 103 PHE A C 1
ATOM 779 O O . PHE A 1 103 ? -6.019 6.761 -24.078 1.00 47.62 103 PHE A O 1
ATOM 786 N N . VAL A 1 104 ? -4.167 7.774 -23.327 1.00 47.69 104 VAL A N 1
ATOM 787 C CA . VAL A 1 104 ? -4.857 8.998 -22.868 1.00 47.69 104 VAL A CA 1
ATOM 788 C C . VAL A 1 104 ? -5.412 9.813 -24.052 1.00 47.69 104 VAL A C 1
ATOM 790 O O . VAL A 1 104 ? -6.427 10.490 -23.912 1.00 47.69 104 VAL A O 1
ATOM 793 N N . GLY A 1 105 ? -4.822 9.690 -25.248 1.00 33.03 105 GLY A N 1
ATOM 794 C CA . GLY A 1 105 ? -5.251 10.406 -26.456 1.00 33.03 105 GLY A CA 1
ATOM 795 C C . GLY A 1 105 ? -6.445 9.806 -27.215 1.00 33.03 105 GLY A C 1
ATOM 796 O O . GLY A 1 105 ? -7.020 10.493 -28.056 1.00 33.03 105 GLY A O 1
ATOM 797 N N . ARG A 1 106 ? -6.851 8.553 -26.948 1.00 38.75 106 ARG A N 1
ATOM 798 C CA . ARG A 1 106 ? -7.972 7.893 -27.665 1.00 38.75 106 ARG A CA 1
ATOM 799 C C . ARG A 1 106 ? -9.286 7.833 -26.880 1.00 38.75 106 ARG A C 1
ATOM 801 O O . ARG A 1 106 ? -10.291 7.416 -27.445 1.00 38.75 106 ARG A O 1
ATOM 808 N N . ALA A 1 107 ? -9.315 8.289 -25.627 1.00 34.50 107 ALA A N 1
ATOM 809 C CA . ALA A 1 107 ? -10.529 8.294 -24.804 1.00 34.50 107 ALA A CA 1
ATOM 810 C C . ALA A 1 107 ? -11.462 9.510 -25.033 1.00 34.50 107 ALA A C 1
ATOM 812 O O . ALA A 1 107 ? -12.510 9.582 -24.402 1.00 34.50 107 ALA A O 1
ATOM 813 N N . ILE A 1 108 ? -11.130 10.444 -25.941 1.00 43.72 108 ILE A N 1
ATOM 814 C CA . ILE A 1 108 ? -11.986 11.601 -26.289 1.00 43.72 108 ILE A CA 1
ATOM 815 C C . ILE A 1 108 ? -12.279 11.651 -27.799 1.00 43.72 108 ILE A C 1
ATOM 817 O O . ILE A 1 108 ? -12.232 12.710 -28.403 1.00 43.72 108 ILE A O 1
ATOM 821 N N . ILE A 1 109 ? -12.552 10.519 -28.454 1.00 43.62 109 ILE A N 1
ATOM 822 C CA . ILE A 1 109 ? -13.259 10.525 -29.751 1.00 43.62 109 ILE A CA 1
ATOM 823 C C . ILE A 1 109 ? -14.183 9.304 -29.793 1.00 43.62 109 ILE A C 1
ATOM 825 O O . ILE A 1 109 ? -13.899 8.293 -30.429 1.00 43.62 109 ILE A O 1
ATOM 829 N N . GLY A 1 110 ? -15.283 9.380 -29.050 1.00 40.75 110 GLY A N 1
ATOM 830 C CA . GLY A 1 110 ? -16.338 8.377 -29.066 1.00 40.75 110 GLY A CA 1
ATOM 831 C C . GLY A 1 110 ? -17.657 8.996 -28.626 1.00 40.75 110 GLY A C 1
ATOM 832 O O . GLY A 1 110 ? -17.824 9.286 -27.449 1.00 40.75 110 GLY A O 1
ATOM 833 N N . HIS A 1 111 ? -18.565 9.153 -29.592 1.00 38.84 111 HIS A N 1
ATOM 834 C CA . HIS A 1 111 ? -19.974 9.563 -29.495 1.00 38.84 111 HIS A CA 1
ATOM 835 C C . HIS A 1 111 ? -20.351 11.046 -29.313 1.00 38.84 111 HIS A C 1
ATOM 837 O O . HIS A 1 111 ? -20.509 11.540 -28.202 1.00 38.84 111 HIS A O 1
ATOM 843 N N . ALA A 1 112 ? -20.700 11.678 -30.441 1.00 33.44 112 ALA A N 1
ATOM 844 C CA . ALA A 1 112 ? -22.004 12.323 -30.663 1.00 33.44 112 ALA A CA 1
ATOM 845 C C . ALA A 1 112 ? -22.234 12.395 -32.193 1.00 33.44 112 ALA A C 1
ATOM 847 O O . ALA A 1 112 ? -21.472 13.070 -32.872 1.00 33.44 112 ALA A O 1
ATOM 848 N N . VAL A 1 113 ? -22.980 11.456 -32.784 1.00 42.72 113 VAL A N 1
ATOM 849 C CA . VAL A 1 113 ? -24.413 11.497 -33.178 1.00 42.72 113 VAL A CA 1
ATOM 850 C C . VAL A 1 113 ? -24.497 11.623 -34.709 1.00 42.72 113 VAL A C 1
ATOM 852 O O . VAL A 1 113 ? -23.632 12.251 -35.310 1.00 42.72 113 VAL A O 1
ATOM 855 N N . GLU A 1 114 ? -25.468 10.899 -35.276 1.00 40.06 114 GLU A N 1
ATOM 856 C CA . GLU A 1 114 ? -25.875 10.806 -36.691 1.00 40.06 114 GLU A CA 1
ATOM 857 C C . GLU A 1 114 ? -25.830 12.110 -37.500 1.00 40.06 114 GLU A C 1
ATOM 859 O O . GLU A 1 114 ? -26.151 13.184 -36.940 1.00 40.06 114 GLU A O 1
#

pLDDT: mean 80.23, std 17.13, range [33.03, 97.0]

Radius of gyration: 18.61 Å; chains: 1; bounding box: 44×36×54 Å

Secondary structure (DSSP, 8-state):
-EEEEE--S--HHHHHHHHHHHHTS---EEEEEEEEETTSSS-EEEEEEEEEEEEEEEEEPPP--TT--SPPEEEEEEE-SEEEEEE--HHHHHHHHHHHHHHHTSTT------

Foldseek 3Di:
DKDKDFDDPDCPQVVQQCVCVVPVHRQFDWDKDFDFDPVAPDRFTFKIKIFARKGWPDKDFFDDDPPDPDGTMIMTDIDGDDIDMDGDDNVVRVVVRVVVVVVVVPPPPDDDDD

Sequence (114 aa):
MTLKRGLAFSSTLSKWFMADAENGGAAKYPVTIMQYSSYFPTLAPARFYHLNNAFPVKWTGPTLDVDSTSVAMESLELAFDDLAIETVLATEGLAIAQMAAGFVGRAIIGHAVE